Protein AF-A0A2R6MYH0-F1 (afdb_monomer_lite)

Secondary structure (DSSP, 8-state):
--BSPPEE-SS-EE--B-S-EEEE-TTS-EEEE-HHHHHHHHHTTSS-HHHHHHHHHHHHHHHHH-

pLDDT: mean 96.25, std 2.15, range [84.75, 98.25]

Structure (mmCIF, N/CA/C/O backbone):
data_AF-A0A2R6MYH0-F1
#
_entry.id   AF-A0A2R6MYH0-F1
#
loop_
_atom_site.group_PDB
_atom_site.id
_atom_site.type_symbol
_atom_site.label_atom_id
_atom_site.label_alt_id
_atom_site.label_comp_id
_atom_site.label_asym_id
_atom_site.label_entity_id
_atom_site.label_seq_id
_atom_site.pdbx_PDB_ins_code
_atom_site.Cartn_x
_atom_site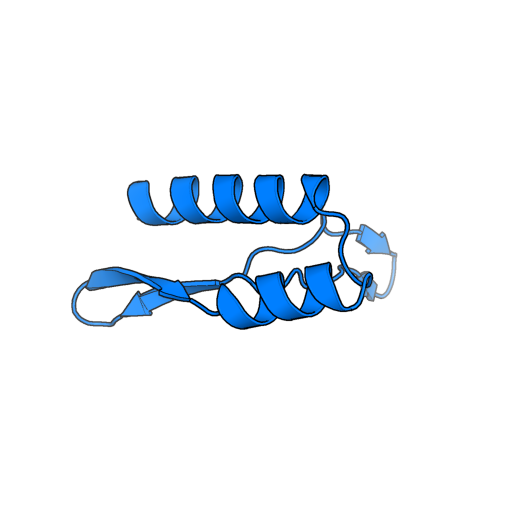.Cartn_y
_atom_site.Cartn_z
_atom_site.occupancy
_atom_site.B_iso_or_equiv
_atom_site.auth_seq_id
_atom_site.auth_comp_id
_atom_site.auth_asym_id
_atom_site.auth_atom_id
_atom_site.pdbx_PDB_model_num
ATOM 1 N N . ASN A 1 1 ? -0.512 3.764 5.250 1.00 91.88 1 ASN A N 1
ATOM 2 C CA . ASN A 1 1 ? 0.090 3.505 3.940 1.00 91.88 1 ASN A CA 1
ATOM 3 C C . ASN A 1 1 ? 0.926 2.250 3.977 1.00 91.88 1 ASN A C 1
ATOM 5 O O . ASN A 1 1 ? 1.819 2.146 4.817 1.00 91.88 1 ASN A O 1
ATOM 9 N N . VAL A 1 2 ? 0.573 1.286 3.131 1.00 95.88 2 VAL A N 1
ATOM 10 C CA . VAL A 1 2 ? 1.336 0.061 2.897 1.00 95.88 2 VAL A CA 1
ATOM 11 C C . VAL A 1 2 ? 2.072 0.221 1.571 1.00 95.88 2 VAL A C 1
ATOM 13 O O . VAL A 1 2 ? 1.463 0.365 0.519 1.00 95.88 2 VAL A O 1
ATOM 16 N N . CYS A 1 3 ? 3.398 0.188 1.628 1.00 96.62 3 CYS A N 1
ATOM 17 C CA . CYS A 1 3 ? 4.271 0.365 0.473 1.00 96.62 3 CYS A CA 1
ATOM 18 C C . CYS A 1 3 ? 5.371 -0.700 0.459 1.00 96.62 3 CYS A C 1
ATOM 20 O O . CYS A 1 3 ? 5.527 -1.489 1.400 1.00 96.62 3 CYS A O 1
ATOM 22 N N . THR A 1 4 ? 6.154 -0.738 -0.618 1.00 94.44 4 THR A N 1
ATOM 23 C CA . THR A 1 4 ? 7.395 -1.518 -0.628 1.00 94.44 4 THR A CA 1
ATOM 24 C C . THR A 1 4 ? 8.344 -1.032 0.470 1.00 94.44 4 THR A C 1
ATOM 26 O O . THR A 1 4 ? 8.274 0.130 0.876 1.00 94.44 4 THR A O 1
ATOM 29 N N . PRO A 1 5 ? 9.280 -1.881 0.935 1.00 94.44 5 PRO A N 1
ATOM 30 C CA . PRO A 1 5 ? 10.335 -1.432 1.830 1.00 94.44 5 PRO A CA 1
ATOM 31 C C . PRO A 1 5 ? 11.008 -0.161 1.314 1.00 94.44 5 PRO A C 1
ATOM 33 O O . PRO A 1 5 ? 11.288 -0.032 0.124 1.00 94.44 5 PRO A O 1
ATOM 36 N N . VAL A 1 6 ? 11.243 0.767 2.234 1.00 96.56 6 VAL A N 1
ATOM 37 C CA . VAL A 1 6 ? 11.817 2.073 1.930 1.00 96.56 6 VAL A CA 1
ATOM 38 C C . VAL A 1 6 ? 13.283 1.918 1.525 1.00 96.56 6 VAL A C 1
ATOM 40 O O . VAL A 1 6 ? 14.099 1.412 2.297 1.00 96.56 6 VAL A O 1
ATOM 43 N N . GLU A 1 7 ? 13.623 2.395 0.333 1.00 97.88 7 GLU A N 1
ATOM 44 C CA . GLU A 1 7 ? 14.990 2.480 -0.171 1.00 97.88 7 GLU A CA 1
ATOM 45 C C . GLU A 1 7 ? 15.555 3.875 0.112 1.00 97.88 7 GLU A C 1
ATOM 47 O O . GLU A 1 7 ? 14.966 4.887 -0.271 1.00 97.88 7 GLU A O 1
ATOM 52 N N . VAL A 1 8 ? 16.703 3.942 0.789 1.00 97.75 8 VAL A N 1
ATOM 53 C CA . VAL A 1 8 ? 17.326 5.205 1.208 1.00 97.75 8 VAL A CA 1
ATOM 54 C C . VAL A 1 8 ? 18.613 5.436 0.422 1.00 97.75 8 VAL A C 1
ATOM 56 O O . VAL A 1 8 ? 19.528 4.614 0.454 1.00 97.75 8 VAL A O 1
ATOM 59 N N . PHE A 1 9 ? 18.694 6.585 -0.241 1.00 97.38 9 PHE A N 1
ATOM 60 C CA . PHE A 1 9 ? 19.850 7.068 -0.991 1.00 97.38 9 PHE A CA 1
ATOM 61 C C . PHE A 1 9 ? 20.404 8.341 -0.322 1.00 97.38 9 PHE A C 1
ATOM 63 O O . PHE A 1 9 ? 19.733 8.924 0.530 1.00 97.38 9 PHE A O 1
ATOM 70 N N . PRO A 1 10 ? 21.616 8.814 -0.680 1.00 98.00 10 PRO A N 1
ATOM 71 C CA . PRO A 1 10 ? 22.215 9.987 -0.033 1.00 98.00 10 PRO A CA 1
ATOM 72 C C . PRO A 1 10 ? 21.366 11.268 -0.077 1.00 98.00 10 PRO A C 1
ATOM 74 O O . PRO A 1 10 ? 21.478 12.091 0.828 1.00 98.00 10 PRO A O 1
ATOM 77 N N . GLU A 1 11 ? 20.530 11.435 -1.105 1.00 98.06 11 GLU A N 1
ATOM 78 C CA . GLU A 1 11 ? 19.740 12.656 -1.337 1.00 98.06 11 GLU A CA 1
ATOM 79 C C . GLU A 1 11 ? 18.230 12.397 -1.470 1.00 98.06 11 GLU A C 1
ATOM 81 O O . GLU A 1 11 ? 17.453 13.343 -1.582 1.00 98.06 11 GLU A O 1
ATOM 86 N N . GLU A 1 12 ? 17.790 11.135 -1.462 1.00 97.62 12 GLU A N 1
ATOM 87 C CA . GLU A 1 12 ? 16.388 10.788 -1.703 1.00 97.62 12 GLU A CA 1
ATOM 88 C C . GLU A 1 12 ? 15.966 9.488 -1.013 1.00 97.62 12 GLU A C 1
ATOM 90 O O . GLU A 1 12 ? 16.784 8.658 -0.614 1.00 97.62 12 GLU A O 1
ATOM 95 N N . VAL A 1 13 ? 14.652 9.310 -0.906 1.00 97.75 13 VAL A N 1
ATOM 96 C CA . VAL A 1 13 ? 14.010 8.095 -0.416 1.00 97.75 13 VAL A CA 1
ATOM 97 C C . VAL A 1 13 ? 13.011 7.633 -1.467 1.00 97.75 13 VAL A C 1
ATOM 99 O O . VAL A 1 13 ? 12.247 8.448 -1.984 1.00 97.75 13 VAL A O 1
ATOM 102 N N . ARG A 1 14 ? 13.008 6.335 -1.778 1.00 97.69 14 ARG A N 1
ATOM 103 C CA . ARG A 1 14 ? 12.099 5.738 -2.758 1.00 97.69 14 ARG A CA 1
ATOM 104 C C . ARG A 1 14 ? 11.316 4.585 -2.157 1.00 97.69 14 ARG A C 1
ATOM 106 O O . ARG A 1 14 ? 11.817 3.825 -1.334 1.00 97.69 14 ARG A O 1
ATOM 113 N N . TYR A 1 15 ? 10.075 4.482 -2.594 1.00 96.19 15 TYR A N 1
ATOM 114 C CA . TYR A 1 15 ? 9.183 3.363 -2.353 1.00 96.19 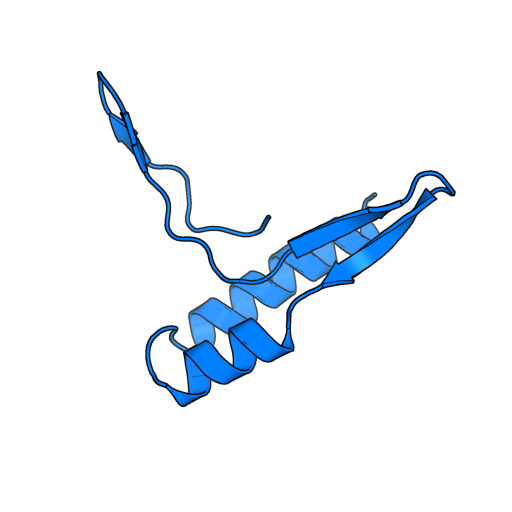15 TYR A CA 1
ATOM 115 C C . TYR A 1 15 ? 8.140 3.351 -3.469 1.00 96.19 15 TYR A C 1
ATOM 117 O O . TYR A 1 15 ? 7.933 4.357 -4.154 1.00 96.19 15 TYR A O 1
ATOM 125 N N . VAL A 1 16 ? 7.491 2.208 -3.646 1.00 95.69 16 VAL A N 1
ATOM 126 C CA . VAL A 1 16 ? 6.314 2.065 -4.494 1.00 95.69 16 VAL A CA 1
ATOM 127 C C . VAL A 1 16 ? 5.113 1.892 -3.580 1.00 95.69 16 VAL A C 1
ATOM 129 O O . VAL A 1 16 ? 5.114 1.039 -2.689 1.00 95.69 16 VAL A O 1
ATOM 132 N N . ASP A 1 17 ? 4.122 2.746 -3.784 1.00 95.88 17 ASP A N 1
ATOM 133 C CA . ASP A 1 17 ? 2.829 2.657 -3.123 1.00 95.88 17 ASP A CA 1
ATOM 134 C C . ASP A 1 17 ? 2.079 1.396 -3.582 1.00 95.88 17 ASP A C 1
ATOM 136 O O . ASP A 1 17 ? 2.139 1.042 -4.761 1.00 95.88 17 ASP A O 1
ATOM 140 N N . LEU A 1 18 ? 1.424 0.688 -2.657 1.00 96.25 18 LEU A N 1
ATOM 141 C CA . LEU A 1 18 ? 0.670 -0.534 -2.966 1.00 96.25 18 LEU A CA 1
ATOM 142 C C . LEU A 1 18 ? -0.844 -0.334 -2.827 1.00 96.25 18 LEU A C 1
ATOM 144 O O . LEU A 1 18 ? -1.553 -1.310 -2.591 1.00 96.25 18 LEU A O 1
ATOM 148 N N . HIS A 1 19 ? -1.326 0.903 -2.957 1.00 94.44 19 HIS A N 1
ATOM 149 C CA . HIS A 1 19 ? -2.728 1.331 -2.915 1.00 94.44 19 HIS A CA 1
ATOM 150 C C . HIS A 1 19 ? -3.475 1.092 -1.596 1.00 94.44 19 HIS A C 1
ATOM 152 O O . HIS A 1 19 ? -4.454 1.769 -1.337 1.00 94.44 19 HIS A O 1
ATOM 158 N N . VAL A 1 20 ? -3.030 0.176 -0.731 1.00 95.62 20 VAL A N 1
ATOM 159 C CA . VAL A 1 20 ? -3.723 -0.141 0.524 1.00 95.62 20 VAL A CA 1
ATOM 160 C C . VAL A 1 20 ? -3.271 0.764 1.661 1.00 95.62 20 VAL A C 1
ATOM 162 O O . VAL A 1 20 ? -2.088 0.847 2.019 1.00 95.62 20 VAL A O 1
ATOM 165 N N . ASP A 1 21 ? -4.251 1.345 2.341 1.00 96.38 21 ASP A N 1
ATOM 166 C CA . ASP A 1 21 ? -4.047 2.233 3.474 1.00 96.38 21 ASP A CA 1
ATOM 167 C C . ASP A 1 21 ? -4.797 1.757 4.724 1.00 96.38 21 ASP A C 1
ATOM 169 O O . ASP A 1 21 ? -5.808 1.063 4.662 1.00 96.38 21 ASP A O 1
ATOM 173 N N . VAL A 1 22 ? -4.288 2.135 5.899 1.00 97.06 22 VAL A N 1
ATOM 174 C CA . VAL A 1 22 ? -4.970 1.926 7.184 1.00 97.06 22 VAL A CA 1
ATOM 175 C C . VAL A 1 22 ? -5.131 3.289 7.826 1.00 97.06 22 VAL A C 1
ATOM 177 O O . VAL A 1 22 ? -4.146 3.988 8.080 1.00 97.06 22 VAL A O 1
ATOM 180 N N . VAL A 1 23 ? -6.380 3.675 8.060 1.00 96.69 23 VAL A N 1
ATOM 181 C CA . VAL A 1 23 ? -6.747 4.990 8.580 1.00 96.69 23 VAL A CA 1
ATOM 182 C C . VAL A 1 23 ? -7.341 4.826 9.966 1.00 96.69 23 VAL A C 1
ATOM 184 O O . VAL A 1 23 ? -8.249 4.023 10.174 1.00 96.69 23 VAL A O 1
ATOM 187 N N . ARG A 1 24 ? -6.861 5.647 10.900 1.00 96.25 24 ARG A N 1
ATOM 188 C CA . ARG A 1 24 ? -7.472 5.826 12.215 1.00 96.25 24 ARG A CA 1
ATOM 189 C C . ARG A 1 24 ? -8.174 7.174 12.274 1.00 96.25 24 ARG A C 1
ATOM 191 O O . ARG A 1 24 ? -7.547 8.215 12.076 1.00 96.25 24 ARG A O 1
ATOM 198 N N . THR A 1 25 ? -9.472 7.163 12.529 1.00 95.75 25 THR A N 1
ATOM 199 C CA . THR A 1 25 ? -10.296 8.370 12.650 1.00 95.75 25 THR A CA 1
ATOM 200 C C . THR A 1 25 ? -10.178 8.992 14.050 1.00 95.75 25 THR A C 1
ATOM 202 O O . THR A 1 25 ? -9.714 8.337 14.987 1.00 95.75 25 THR A O 1
ATOM 205 N N . PRO A 1 26 ? -10.590 10.264 14.242 1.00 97.19 26 PRO A N 1
ATOM 206 C CA . PRO A 1 26 ? -10.491 10.937 15.544 1.00 97.19 26 PRO A CA 1
ATOM 207 C C . PRO A 1 26 ? -11.297 10.285 16.677 1.00 97.19 26 PRO A C 1
ATOM 209 O O . PRO A 1 26 ? -10.948 10.447 17.842 1.00 97.19 26 PRO A O 1
ATOM 212 N N . ASP A 1 27 ? -12.366 9.559 16.347 1.00 95.81 27 ASP A N 1
ATOM 213 C CA . ASP A 1 27 ? -13.174 8.776 17.292 1.00 95.81 27 ASP A CA 1
ATOM 214 C C . ASP A 1 27 ? -12.534 7.421 17.656 1.00 95.81 27 ASP A C 1
ATOM 216 O O . ASP A 1 27 ? -13.068 6.688 18.485 1.00 95.81 27 ASP A O 1
ATOM 220 N N . GLY A 1 28 ? -11.371 7.106 17.078 1.00 95.38 28 GLY A N 1
ATOM 221 C CA . GLY A 1 28 ? -10.587 5.915 17.377 1.00 95.38 28 GLY A CA 1
ATOM 222 C C . GLY A 1 28 ? -10.887 4.708 16.493 1.00 95.38 28 GLY A C 1
ATOM 223 O O . GLY A 1 28 ? -10.196 3.707 16.649 1.00 95.38 28 GLY A O 1
ATOM 224 N N . THR A 1 29 ? -11.843 4.790 15.563 1.00 95.69 29 THR A N 1
ATOM 225 C CA . THR A 1 29 ? -12.103 3.700 14.611 1.00 95.69 29 THR A CA 1
ATOM 226 C C . THR A 1 29 ? -10.894 3.503 13.695 1.00 95.69 29 THR A C 1
ATOM 228 O O . THR A 1 29 ? -10.387 4.460 13.108 1.00 95.69 29 THR A O 1
ATOM 231 N N . VAL A 1 30 ? -10.432 2.260 13.560 1.00 97.31 30 VAL A N 1
ATOM 232 C CA . VAL A 1 30 ? -9.377 1.870 12.618 1.00 97.31 30 VAL A CA 1
ATOM 233 C C . VAL A 1 30 ? -10.024 1.087 11.488 1.00 97.31 30 VAL A C 1
ATOM 235 O O . VAL A 1 30 ? -10.844 0.208 11.743 1.00 97.31 30 VAL A O 1
ATOM 238 N N . ARG A 1 31 ? -9.700 1.445 10.245 1.00 95.44 31 ARG A N 1
ATOM 239 C CA . ARG A 1 31 ? -10.186 0.730 9.065 1.00 95.44 31 ARG A CA 1
ATOM 240 C C . ARG A 1 31 ? -9.141 0.677 7.964 1.00 95.44 31 ARG A C 1
ATOM 242 O O . ARG A 1 31 ? -8.437 1.665 7.728 1.00 95.44 31 ARG A O 1
ATOM 249 N N . ARG A 1 32 ? -9.103 -0.441 7.252 1.00 95.69 32 ARG A N 1
ATOM 250 C CA . ARG A 1 32 ? -8.429 -0.548 5.955 1.00 95.69 32 ARG A CA 1
ATOM 251 C C . ARG A 1 32 ? -9.225 0.164 4.855 1.00 95.69 32 ARG A C 1
ATOM 253 O O . ARG A 1 32 ? -10.457 0.195 4.898 1.00 95.69 32 ARG A O 1
ATOM 260 N N . VAL A 1 33 ? -8.524 0.783 3.909 1.00 96.50 33 VAL A N 1
ATOM 261 C CA . VAL A 1 33 ? -9.099 1.544 2.790 1.00 96.50 33 VAL A CA 1
ATOM 262 C C . VAL A 1 33 ? -8.403 1.188 1.474 1.00 96.50 33 VAL A C 1
ATOM 264 O O . VAL A 1 33 ? -7.281 0.679 1.498 1.00 96.50 33 VAL A O 1
ATOM 267 N N . ASP A 1 34 ? -9.098 1.461 0.368 1.00 96.50 34 ASP A N 1
ATOM 268 C CA . ASP A 1 34 ? -8.589 1.416 -1.011 1.00 96.50 34 ASP A CA 1
ATOM 269 C C . ASP A 1 34 ? -8.199 0.004 -1.514 1.00 96.50 34 ASP A C 1
ATOM 271 O O . ASP A 1 34 ? -7.346 -0.189 -2.380 1.00 96.50 34 ASP A O 1
ATOM 275 N N . ASP A 1 35 ? -8.880 -1.025 -0.990 1.00 95.31 35 ASP A N 1
ATOM 276 C CA . ASP A 1 35 ? -8.768 -2.409 -1.478 1.00 95.31 35 ASP A CA 1
ATOM 277 C C . ASP A 1 35 ? -9.183 -2.564 -2.948 1.00 95.31 35 ASP A C 1
ATOM 279 O O . ASP A 1 35 ? -8.606 -3.372 -3.670 1.00 95.31 35 ASP A O 1
ATOM 283 N N . ASP A 1 36 ? -10.170 -1.788 -3.393 1.00 97.06 36 ASP A N 1
ATOM 284 C CA . ASP A 1 36 ? -10.652 -1.778 -4.771 1.00 97.06 36 ASP A CA 1
ATOM 285 C C . ASP A 1 36 ? -9.614 -1.209 -5.746 1.00 97.06 36 ASP A C 1
ATOM 287 O O . ASP A 1 36 ? -9.499 -1.692 -6.874 1.00 97.06 36 ASP A O 1
ATOM 291 N N . GLU A 1 37 ? -8.808 -0.238 -5.310 1.00 97.62 37 GLU A N 1
ATOM 292 C CA . GLU A 1 37 ? -7.669 0.246 -6.094 1.00 97.62 37 GLU A CA 1
ATOM 293 C C . GLU A 1 37 ? -6.581 -0.826 -6.237 1.00 97.62 37 GLU A C 1
ATOM 295 O O . GLU A 1 37 ? -6.045 -1.020 -7.333 1.00 97.62 37 GLU A O 1
ATOM 300 N N . LEU A 1 38 ? -6.283 -1.567 -5.162 1.00 97.19 38 LEU A N 1
ATOM 301 C CA . LEU A 1 38 ? -5.348 -2.691 -5.222 1.00 97.19 38 LEU A CA 1
ATOM 302 C C . LEU A 1 38 ? -5.864 -3.803 -6.148 1.00 97.19 38 LEU A C 1
ATOM 304 O O . LEU A 1 38 ? -5.095 -4.314 -6.964 1.00 97.19 38 LEU A O 1
ATOM 308 N N . ASP A 1 39 ? -7.149 -4.153 -6.064 1.00 97.81 39 ASP A N 1
ATOM 309 C CA . ASP A 1 39 ? -7.776 -5.143 -6.946 1.00 97.81 39 ASP A CA 1
ATOM 310 C C . ASP A 1 39 ? -7.663 -4.712 -8.418 1.00 97.81 39 ASP A C 1
ATOM 312 O O . ASP A 1 39 ? -7.197 -5.483 -9.260 1.00 97.81 39 ASP A O 1
ATOM 316 N N . ALA A 1 40 ? -7.974 -3.450 -8.728 1.00 98.12 40 ALA A N 1
ATOM 317 C CA . ALA A 1 40 ? -7.831 -2.905 -10.077 1.00 98.12 40 ALA A CA 1
ATOM 318 C C . ALA A 1 40 ? -6.370 -2.917 -10.568 1.00 98.12 40 ALA A C 1
ATOM 320 O O . ALA A 1 40 ? -6.106 -3.190 -11.743 1.00 98.12 40 ALA A O 1
ATOM 321 N N . ALA A 1 41 ? -5.400 -2.652 -9.688 1.00 97.50 41 ALA A N 1
ATOM 322 C CA . ALA A 1 41 ? -3.979 -2.711 -10.023 1.00 97.50 41 ALA A CA 1
ATOM 323 C C . ALA A 1 41 ? -3.502 -4.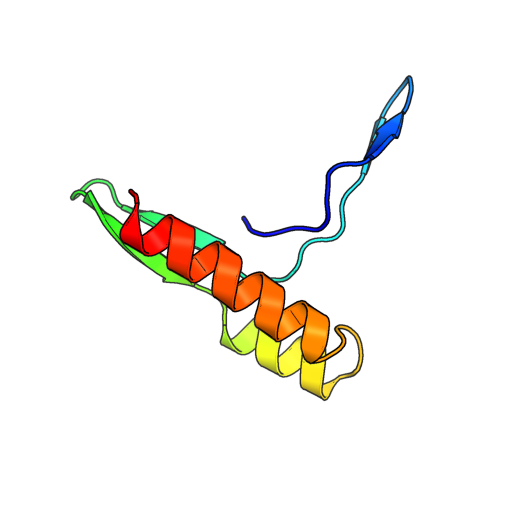144 -10.321 1.00 97.50 41 ALA A C 1
ATOM 325 O O . ALA A 1 41 ? -2.646 -4.333 -11.194 1.00 97.50 41 ALA A O 1
ATOM 326 N N . VAL A 1 42 ? -4.065 -5.147 -9.642 1.00 98.19 42 VAL A N 1
ATOM 327 C CA . VAL A 1 42 ? -3.827 -6.568 -9.933 1.00 98.19 42 VAL A CA 1
ATOM 328 C C . VAL A 1 42 ? -4.454 -6.964 -11.266 1.00 98.19 42 VAL A C 1
ATOM 330 O O . VAL A 1 42 ? -3.771 -7.545 -12.110 1.00 98.19 42 VAL A O 1
ATOM 333 N N . GLU A 1 43 ? -5.716 -6.599 -11.504 1.00 98.25 43 GLU A N 1
ATOM 334 C CA . GLU A 1 43 ? -6.415 -6.869 -12.768 1.00 98.25 43 GLU A CA 1
ATOM 335 C C . GLU A 1 43 ? -5.697 -6.244 -13.973 1.00 98.25 43 GLU A C 1
ATOM 337 O O . GLU A 1 43 ? -5.596 -6.860 -15.036 1.00 98.25 43 GLU A O 1
ATOM 342 N N . ALA A 1 44 ? -5.140 -5.042 -13.800 1.00 97.94 44 ALA A N 1
ATOM 343 C CA . ALA A 1 44 ? -4.340 -4.358 -14.813 1.00 97.94 44 ALA A CA 1
ATOM 344 C C . ALA A 1 44 ? -2.926 -4.950 -14.996 1.00 97.94 44 ALA A C 1
ATOM 346 O O . ALA A 1 44 ? -2.217 -4.563 -15.925 1.00 97.94 44 ALA A O 1
ATOM 347 N N . GLY A 1 45 ? -2.498 -5.870 -14.125 1.00 97.75 45 GLY A N 1
ATOM 348 C CA . GLY A 1 45 ? -1.164 -6.476 -14.136 1.00 97.75 45 GLY A CA 1
ATOM 349 C C . GLY A 1 45 ? -0.041 -5.565 -13.630 1.00 97.75 45 GLY A C 1
ATOM 350 O O . GLY A 1 45 ? 1.132 -5.879 -13.832 1.00 97.75 45 GLY A O 1
ATOM 351 N N . ASN A 1 46 ? -0.376 -4.452 -12.971 1.00 97.31 46 ASN A N 1
ATOM 352 C CA . ASN A 1 46 ? 0.597 -3.530 -12.377 1.00 97.31 46 ASN A CA 1
ATOM 353 C C . ASN A 1 46 ? 1.171 -4.080 -11.065 1.00 97.31 46 ASN A C 1
ATOM 355 O O . ASN A 1 46 ? 2.334 -3.837 -10.745 1.00 97.31 46 ASN A O 1
ATOM 359 N N . VAL A 1 47 ? 0.358 -4.830 -10.316 1.00 97.38 47 VAL A N 1
ATOM 360 C CA . VAL A 1 47 ? 0.735 -5.449 -9.043 1.00 97.38 47 VAL A CA 1
ATOM 361 C C . VAL A 1 47 ? 0.555 -6.967 -9.148 1.00 97.38 47 VAL A C 1
ATOM 363 O O . VAL A 1 47 ? -0.529 -7.432 -9.488 1.00 97.38 47 VAL A O 1
ATOM 366 N N . PRO A 1 48 ? 1.585 -7.781 -8.85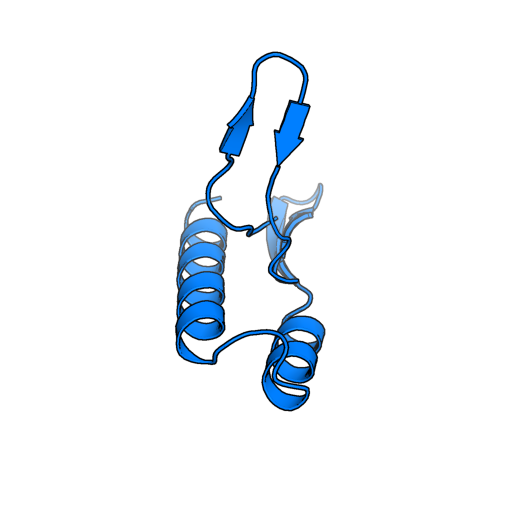7 1.00 97.75 48 PRO A N 1
ATOM 367 C CA . PRO A 1 48 ? 1.419 -9.231 -8.785 1.00 97.75 48 PRO A CA 1
ATOM 368 C C . PRO A 1 48 ? 0.478 -9.637 -7.643 1.00 97.75 48 PRO A C 1
ATOM 370 O O . PRO A 1 48 ? 0.612 -9.110 -6.541 1.00 97.75 48 PRO A O 1
ATOM 373 N N . GLU A 1 49 ? -0.380 -10.643 -7.852 1.00 97.62 49 GLU A N 1
ATOM 374 C CA . GLU A 1 49 ? -1.314 -11.134 -6.816 1.00 97.62 49 GLU A CA 1
ATOM 375 C C . GLU A 1 49 ? -0.600 -11.454 -5.493 1.00 97.62 49 GLU A C 1
ATOM 377 O O . GLU A 1 49 ? -1.013 -10.997 -4.436 1.00 97.62 49 GLU A O 1
ATOM 382 N N . ALA A 1 50 ? 0.546 -12.142 -5.539 1.00 97.75 50 ALA A N 1
ATOM 383 C CA . ALA A 1 50 ? 1.304 -12.473 -4.328 1.00 97.75 50 ALA A CA 1
ATOM 384 C C . ALA A 1 50 ? 1.797 -11.230 -3.553 1.00 97.75 50 ALA A C 1
ATOM 386 O O . ALA A 1 50 ? 1.975 -11.279 -2.335 1.00 97.75 50 ALA A O 1
ATOM 387 N N . LEU A 1 51 ? 2.042 -10.110 -4.245 1.00 96.94 51 LEU A N 1
ATOM 388 C CA . LEU A 1 51 ? 2.388 -8.844 -3.598 1.00 96.94 51 LE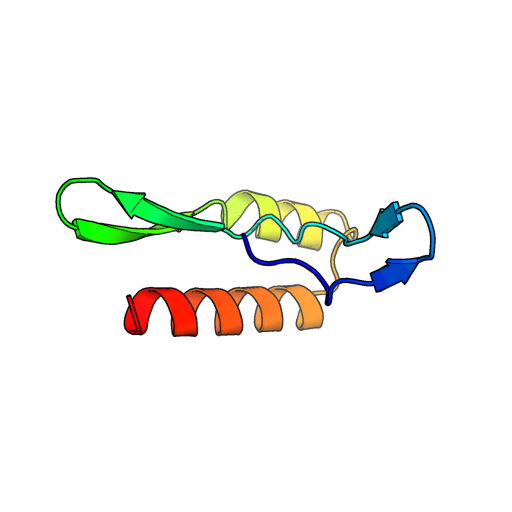U A CA 1
ATOM 389 C C . LEU A 1 51 ? 1.143 -8.173 -3.006 1.00 96.94 51 LEU A C 1
ATOM 391 O O . LEU A 1 51 ? 1.219 -7.656 -1.892 1.00 96.94 51 LEU A O 1
ATOM 395 N N . ALA A 1 52 ? 0.009 -8.232 -3.707 1.00 97.50 52 ALA A N 1
ATOM 396 C CA . ALA A 1 52 ? -1.275 -7.752 -3.209 1.00 97.50 52 ALA A CA 1
ATOM 397 C C . ALA A 1 52 ? -1.702 -8.504 -1.939 1.00 97.50 52 ALA A C 1
ATOM 399 O O . ALA A 1 52 ? -1.993 -7.875 -0.925 1.00 97.50 52 ALA A O 1
ATOM 400 N N . GLU A 1 53 ? -1.640 -9.837 -1.932 1.00 97.56 53 GLU A N 1
ATOM 401 C CA . GLU A 1 53 ? -1.902 -10.668 -0.748 1.00 97.56 53 GLU A CA 1
ATOM 402 C C . GLU A 1 53 ? -1.051 -10.237 0.451 1.00 97.56 53 GLU A C 1
ATOM 404 O O . GLU A 1 53 ? -1.571 -10.038 1.551 1.00 97.56 53 GLU A O 1
ATOM 409 N N . LYS A 1 54 ? 0.248 -10.004 0.230 1.00 97.31 54 LYS A N 1
ATOM 410 C CA . LYS A 1 54 ? 1.152 -9.540 1.284 1.00 97.31 54 LYS A CA 1
ATOM 411 C C . LYS A 1 54 ? 0.812 -8.132 1.779 1.00 97.31 54 LYS A C 1
ATOM 413 O O . LYS A 1 54 ? 0.898 -7.875 2.979 1.00 97.31 54 LYS A O 1
ATOM 418 N N . ALA A 1 55 ? 0.420 -7.224 0.888 1.00 97.06 55 ALA A N 1
ATOM 419 C CA . ALA A 1 55 ? -0.034 -5.891 1.277 1.00 97.06 55 ALA A CA 1
ATOM 420 C C . ALA A 1 55 ? -1.292 -5.971 2.159 1.00 97.06 55 ALA A C 1
ATOM 422 O O . ALA A 1 55 ? -1.350 -5.325 3.209 1.00 97.06 55 ALA A O 1
ATOM 423 N N . ARG A 1 56 ? -2.255 -6.830 1.793 1.00 97.12 56 ARG A N 1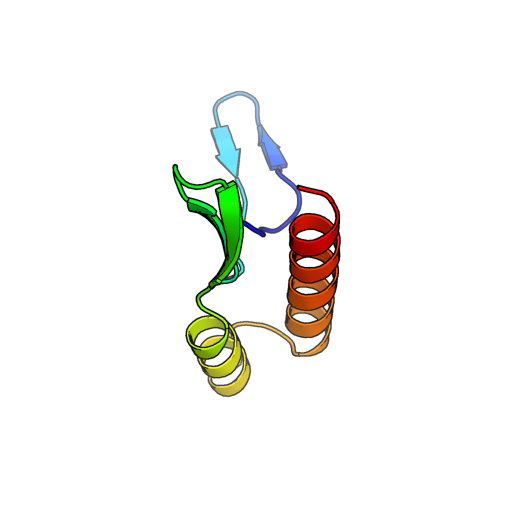
ATOM 424 C CA . ARG A 1 56 ? -3.473 -7.077 2.579 1.00 97.12 56 ARG A CA 1
ATOM 425 C C . ARG A 1 56 ? -3.157 -7.674 3.956 1.00 97.12 56 ARG A C 1
ATOM 427 O O . ARG A 1 56 ? -3.746 -7.235 4.941 1.00 97.12 56 ARG A O 1
ATOM 434 N N . GLU A 1 57 ? -2.207 -8.608 4.052 1.00 97.06 57 GLU A N 1
ATOM 435 C CA . GLU A 1 57 ? -1.755 -9.185 5.331 1.00 97.06 57 GLU A CA 1
ATOM 436 C C . GLU A 1 57 ? -1.171 -8.115 6.266 1.00 97.06 57 GLU A C 1
ATOM 438 O O . GLU A 1 57 ? -1.574 -8.014 7.426 1.00 97.06 57 GLU A O 1
ATOM 443 N N . VAL A 1 58 ? -0.260 -7.277 5.757 1.00 96.31 58 VAL A N 1
ATOM 444 C CA . VAL A 1 58 ? 0.351 -6.186 6.535 1.00 96.31 58 VAL A CA 1
ATOM 445 C C . VAL A 1 58 ? -0.706 -5.182 6.992 1.00 96.31 58 VAL A C 1
ATOM 447 O O . VAL A 1 58 ? -0.708 -4.782 8.157 1.00 96.31 58 VAL A O 1
ATOM 450 N N . ALA A 1 59 ? -1.627 -4.798 6.105 1.00 96.31 59 ALA A N 1
ATOM 451 C CA . ALA A 1 59 ? -2.714 -3.885 6.440 1.00 96.31 59 ALA A CA 1
ATOM 452 C C . ALA A 1 59 ? -3.631 -4.462 7.529 1.00 96.31 59 ALA A C 1
ATOM 454 O O . ALA A 1 59 ? -3.920 -3.777 8.507 1.00 96.31 59 ALA A O 1
ATOM 455 N N . GLY A 1 60 ? -4.025 -5.734 7.411 1.00 96.19 60 GLY A N 1
ATOM 456 C CA . GLY A 1 60 ? -4.842 -6.411 8.418 1.00 96.19 60 GLY A CA 1
ATOM 457 C C . GLY A 1 60 ? -4.128 -6.548 9.766 1.00 96.19 60 GLY A C 1
ATOM 458 O O . GLY A 1 60 ? -4.742 -6.380 10.817 1.00 96.19 60 GLY A O 1
ATOM 459 N N . ALA A 1 61 ? -2.817 -6.800 9.772 1.00 95.81 61 ALA A N 1
ATOM 460 C CA . ALA A 1 61 ? -2.036 -6.820 11.007 1.00 95.81 61 ALA A CA 1
ATOM 461 C C . ALA A 1 61 ? -2.023 -5.446 11.704 1.00 95.81 61 ALA A C 1
ATOM 463 O O . ALA A 1 61 ? -2.151 -5.383 12.926 1.00 95.81 61 ALA A O 1
ATOM 464 N N . LEU A 1 62 ? -1.910 -4.356 10.939 1.00 93.94 62 LEU A N 1
ATOM 465 C CA . LEU A 1 62 ? -1.960 -2.987 11.463 1.00 93.94 62 LEU A CA 1
ATOM 466 C C . LEU A 1 62 ? -3.355 -2.608 11.969 1.00 93.94 62 LEU A C 1
ATOM 468 O O . LEU A 1 62 ? -3.464 -2.027 13.044 1.00 93.94 62 LEU A O 1
ATOM 472 N N . GLU A 1 63 ? -4.408 -2.959 11.231 1.00 92.81 63 GLU A N 1
ATOM 473 C CA . GLU A 1 63 ? -5.800 -2.703 11.621 1.00 92.81 63 GLU A CA 1
ATOM 474 C C . GLU A 1 63 ? -6.150 -3.353 12.968 1.00 92.81 63 GLU A C 1
ATOM 476 O O . GLU A 1 63 ? -6.821 -2.741 13.791 1.00 92.81 63 GLU A O 1
ATOM 481 N N . ASN A 1 64 ? -5.626 -4.554 13.233 1.00 90.88 64 ASN A N 1
ATOM 482 C CA . ASN A 1 64 ? -5.836 -5.267 14.497 1.00 90.88 64 ASN A CA 1
ATOM 483 C C . ASN A 1 64 ? -4.969 -4.763 15.667 1.00 90.88 64 ASN A C 1
ATOM 485 O O . ASN A 1 64 ? -5.231 -5.124 16.816 1.00 90.88 64 ASN A O 1
ATOM 489 N N . ALA A 1 65 ? -3.905 -4.006 15.392 1.00 90.56 65 ALA A N 1
ATOM 490 C CA . ALA A 1 65 ? -2.913 -3.604 16.390 1.00 90.56 65 ALA A CA 1
ATOM 491 C C . ALA A 1 65 ? -3.076 -2.159 16.899 1.00 90.56 65 ALA A C 1
ATOM 493 O O . ALA A 1 65 ? -2.397 -1.792 17.863 1.00 90.56 65 ALA A O 1
ATOM 494 N N . LEU A 1 66 ? -3.913 -1.343 16.248 1.00 84.75 66 LEU A N 1
ATOM 495 C CA . LEU A 1 66 ? -4.037 0.107 16.474 1.00 84.75 66 LEU A CA 1
ATOM 496 C C . LEU A 1 66 ? -5.335 0.540 17.168 1.00 84.75 66 LEU A C 1
ATOM 498 O O . LEU A 1 66 ? -6.280 -0.269 17.264 1.00 84.75 66 LEU A O 1
#

Radius of gyration: 13.21 Å; chains: 1; bounding box: 35×25×32 Å

Sequence (66 aa):
NVCTPVEVFPEEVRYVDLHVDVVRTPDGTVRRVDDDELDAAVEAGNVPEALAEKAREVAGALENAL

Foldseek 3Di:
DQWAPWDDDPVDIDIGDQQWDWDADPVGQIDIDRLVVNVVCCVVVVDPPVRSVVSVVVNVVVNVVD